Protein AF-A0A8T5RHK4-F1 (afdb_monomer)

Sequence (61 aa):
CTNIMIKLKILLKRKPTGESVEFYSNREQFDHIKKPFSKNPYSIKGIKVDNNKYHISILKN

Radius of gyration: 10.96 Å; Cα contacts (8 Å, |Δi|>4): 83; chains: 1; bounding box: 27×20×27 Å

pLDDT: mean 84.01, std 7.35, range [49.78, 91.5]

Foldseek 3Di:
DPPPLVVVVVVLVPDDAFDKDKDKFFPVVCVVNCVVQVDPQKNKDWDDPDHRIIIIIIHGD

Mean predicted aligned error: 4.97 Å

Structure (mmCIF, N/CA/C/O backbone):
data_AF-A0A8T5RHK4-F1
#
_entry.id   AF-A0A8T5RHK4-F1
#
loop_
_atom_site.group_PDB
_atom_site.id
_atom_site.type_symbol
_atom_site.label_atom_id
_atom_site.label_alt_id
_atom_site.label_comp_id
_atom_site.label_asym_id
_atom_site.label_entity_id
_atom_site.label_seq_id
_atom_site.pdbx_PDB_ins_code
_atom_site.Cartn_x
_atom_site.Cartn_y
_atom_site.Cartn_z
_atom_site.occupancy
_atom_site.B_iso_or_equiv
_atom_site.auth_seq_id
_atom_site.auth_comp_id
_atom_site.auth_asym_id
_atom_site.auth_atom_id
_atom_site.pdbx_PDB_model_num
ATOM 1 N N . CYS A 1 1 ? 16.193 6.825 -0.686 1.00 49.78 1 CYS A N 1
ATOM 2 C CA . CYS A 1 1 ? 14.809 6.300 -0.803 1.00 49.78 1 CYS A CA 1
ATOM 3 C C . CYS A 1 1 ? 13.818 6.791 0.279 1.00 49.78 1 CYS A C 1
ATOM 5 O O . CYS A 1 1 ? 12.727 6.250 0.369 1.00 49.78 1 CYS A O 1
ATOM 7 N N . THR A 1 2 ? 14.106 7.853 1.045 1.00 54.62 2 THR A N 1
ATOM 8 C CA . THR A 1 2 ? 13.298 8.281 2.218 1.00 54.62 2 THR A CA 1
ATOM 9 C C . THR A 1 2 ? 12.112 9.206 1.884 1.00 54.62 2 THR A C 1
ATOM 11 O O . THR A 1 2 ? 11.186 9.361 2.674 1.00 54.62 2 THR A O 1
ATOM 14 N N . ASN A 1 3 ? 12.100 9.809 0.692 1.00 70.50 3 ASN A N 1
ATOM 15 C CA . ASN A 1 3 ? 11.174 10.901 0.374 1.00 70.50 3 ASN A CA 1
ATOM 16 C C . ASN A 1 3 ? 9.737 10.429 0.065 1.00 70.50 3 ASN A C 1
ATOM 18 O O . ASN A 1 3 ? 8.774 11.145 0.333 1.00 70.50 3 ASN A O 1
ATOM 22 N N . ILE A 1 4 ? 9.570 9.215 -0.477 1.00 75.00 4 ILE A N 1
ATOM 23 C CA . ILE A 1 4 ? 8.255 8.733 -0.927 1.00 75.00 4 ILE A CA 1
ATOM 24 C C . ILE A 1 4 ? 7.377 8.299 0.250 1.00 75.00 4 ILE A C 1
ATOM 26 O O . ILE A 1 4 ? 6.217 8.688 0.312 1.00 75.00 4 ILE A O 1
ATOM 30 N N . MET A 1 5 ? 7.945 7.600 1.241 1.00 79.81 5 MET A N 1
ATOM 31 C CA . MET A 1 5 ? 7.218 7.159 2.438 1.00 79.81 5 MET A CA 1
ATOM 32 C C . MET A 1 5 ? 6.696 8.333 3.268 1.00 79.81 5 MET A C 1
ATOM 34 O O . MET A 1 5 ? 5.561 8.289 3.739 1.00 79.81 5 MET A O 1
ATOM 38 N N . ILE A 1 6 ? 7.501 9.389 3.437 1.00 80.75 6 ILE A N 1
ATOM 39 C CA . ILE A 1 6 ? 7.093 10.588 4.182 1.00 80.75 6 ILE A CA 1
ATOM 40 C C . ILE A 1 6 ? 5.942 11.285 3.453 1.00 80.75 6 ILE A C 1
ATOM 42 O O . ILE A 1 6 ? 4.918 11.575 4.073 1.00 80.75 6 ILE A O 1
ATOM 46 N N . LYS A 1 7 ? 6.064 11.486 2.133 1.00 82.75 7 LYS A N 1
ATOM 47 C CA . LYS A 1 7 ? 4.989 12.066 1.314 1.00 82.75 7 LYS A CA 1
ATOM 48 C C . LYS A 1 7 ? 3.708 11.239 1.396 1.00 82.75 7 LYS A C 1
ATOM 50 O O . LYS A 1 7 ? 2.649 11.804 1.644 1.00 82.75 7 LYS A O 1
ATOM 55 N N . LEU A 1 8 ? 3.807 9.916 1.274 1.00 83.62 8 LEU A N 1
ATOM 56 C CA . LEU A 1 8 ? 2.675 8.998 1.410 1.00 83.62 8 LEU A CA 1
ATOM 57 C C . LEU A 1 8 ? 2.006 9.098 2.778 1.00 83.62 8 LEU A C 1
ATOM 59 O O . LEU A 1 8 ? 0.787 9.205 2.857 1.00 83.62 8 LEU A O 1
ATOM 63 N N . LYS A 1 9 ? 2.792 9.142 3.857 1.00 83.00 9 LYS A N 1
ATOM 64 C CA . LYS A 1 9 ? 2.264 9.287 5.216 1.00 83.00 9 LYS A CA 1
ATOM 65 C C . LYS A 1 9 ? 1.539 10.622 5.406 1.00 83.00 9 LYS A C 1
ATOM 67 O O . LYS A 1 9 ? 0.488 10.652 6.038 1.00 83.00 9 LYS A O 1
ATOM 72 N N . ILE A 1 10 ? 2.064 11.713 4.844 1.00 85.56 10 ILE A N 1
ATOM 73 C CA . ILE A 1 10 ? 1.411 13.032 4.872 1.00 85.56 10 ILE A CA 1
ATOM 74 C C . ILE A 1 10 ? 0.111 13.011 4.057 1.00 85.56 10 ILE A C 1
ATOM 76 O O . ILE A 1 10 ? -0.911 13.491 4.545 1.00 85.56 10 ILE A O 1
ATOM 80 N N . LEU A 1 11 ? 0.132 12.431 2.852 1.0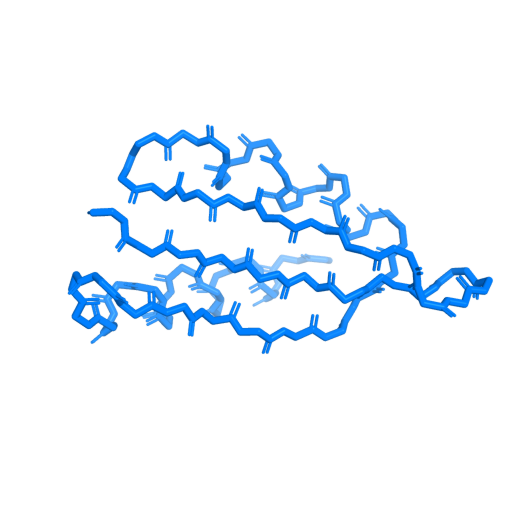0 84.31 11 LEU A N 1
ATOM 81 C CA . LEU A 1 11 ? -1.047 12.301 1.991 1.00 84.31 11 LEU A CA 1
ATOM 82 C C . LEU A 1 11 ? -2.150 11.488 2.680 1.00 84.31 11 LEU A C 1
ATOM 84 O O . LEU A 1 11 ? -3.270 11.969 2.806 1.00 84.31 11 LEU A O 1
ATOM 88 N N . LEU A 1 12 ? -1.818 10.312 3.214 1.00 83.81 12 LEU A N 1
ATOM 89 C CA . LEU A 1 12 ? -2.760 9.440 3.922 1.00 83.81 12 LEU A CA 1
ATOM 90 C C . LEU A 1 12 ? -3.279 10.057 5.229 1.00 83.81 12 LEU A C 1
ATOM 92 O O . LEU A 1 12 ? -4.436 9.861 5.595 1.00 83.81 12 LEU A O 1
ATOM 96 N N . LYS A 1 13 ? -2.455 10.848 5.930 1.00 84.50 13 LYS A N 1
ATOM 97 C CA . LYS A 1 13 ? -2.900 11.584 7.123 1.00 84.50 13 LYS A CA 1
ATOM 98 C C . LYS A 1 13 ? -3.922 12.670 6.773 1.00 84.50 13 LYS A C 1
ATOM 100 O O . LYS A 1 13 ? -4.845 12.880 7.552 1.00 84.50 13 LYS A O 1
ATOM 105 N N . ARG A 1 14 ? -3.758 13.338 5.626 1.00 86.00 14 ARG A N 1
ATOM 106 C CA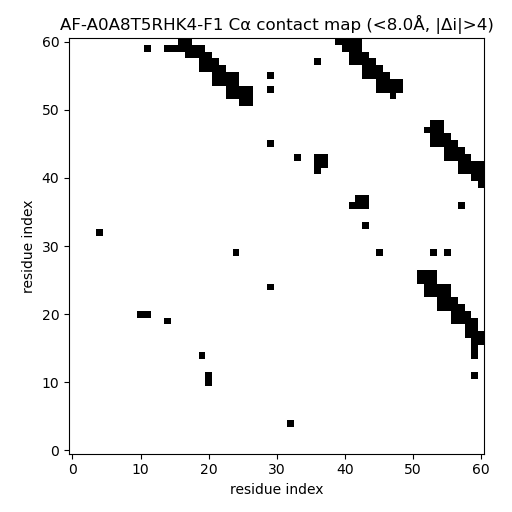 . ARG A 1 14 ? -4.670 14.386 5.132 1.00 86.00 14 ARG A CA 1
ATOM 107 C C . ARG A 1 14 ? -5.956 13.834 4.513 1.00 86.00 14 ARG A C 1
ATOM 109 O O . ARG A 1 14 ? -6.946 14.552 4.475 1.00 86.00 14 ARG A O 1
ATOM 116 N N . LYS A 1 15 ? -5.941 12.592 4.027 1.00 83.00 15 LYS A N 1
ATOM 117 C CA . LYS A 1 15 ? -7.109 11.933 3.435 1.00 83.00 15 LYS A CA 1
ATOM 118 C C . LYS A 1 15 ? -8.147 11.553 4.508 1.00 83.00 15 LYS A C 1
ATOM 120 O O . LYS A 1 15 ? -7.756 11.107 5.599 1.00 83.00 15 LYS A O 1
ATOM 125 N N . PRO A 1 16 ? -9.452 11.704 4.221 1.00 81.00 16 PRO A N 1
ATOM 126 C CA . PRO A 1 16 ? -10.506 11.202 5.090 1.00 81.00 16 PRO A CA 1
ATOM 127 C C . PRO A 1 16 ? -10.520 9.669 5.110 1.00 81.00 16 PRO A C 1
ATOM 129 O O . PRO A 1 16 ? -9.945 8.999 4.250 1.00 81.00 16 PRO A O 1
ATOM 132 N N . THR A 1 17 ? -11.131 9.118 6.151 1.00 81.81 17 THR A N 1
ATOM 133 C CA . THR A 1 17 ? -11.350 7.679 6.292 1.00 81.81 17 THR A CA 1
ATOM 134 C C . THR A 1 17 ? -12.275 7.189 5.175 1.00 81.81 17 THR A C 1
ATOM 136 O O . THR A 1 17 ? -13.280 7.837 4.895 1.00 81.81 17 THR A O 1
ATOM 139 N N . GLY A 1 18 ? -11.919 6.090 4.512 1.00 83.25 18 GLY A N 1
ATOM 140 C CA . GLY A 1 18 ? -12.620 5.565 3.336 1.00 83.25 18 GLY A CA 1
ATOM 141 C C . GLY A 1 18 ? -12.019 5.975 1.988 1.00 83.25 18 GLY A C 1
ATOM 142 O O . GLY A 1 18 ? -12.431 5.435 0.965 1.00 83.25 18 GLY A O 1
ATOM 143 N N . GLU A 1 19 ? -11.025 6.870 1.954 1.00 85.88 19 GLU A N 1
ATOM 144 C CA . GLU A 1 19 ? -10.320 7.200 0.711 1.00 85.88 19 GLU A CA 1
ATOM 145 C C . GLU A 1 19 ? -9.033 6.398 0.506 1.00 85.88 19 GLU A C 1
ATOM 147 O O . GLU A 1 19 ? -8.293 6.086 1.449 1.00 85.88 19 GLU A O 1
ATOM 152 N N . SER A 1 20 ? -8.744 6.109 -0.766 1.00 86.38 20 SER A N 1
ATOM 153 C CA . SER A 1 20 ? -7.521 5.449 -1.205 1.00 86.38 20 SER A CA 1
ATOM 154 C C . SER A 1 20 ? -6.556 6.395 -1.916 1.00 86.38 20 SER A C 1
ATOM 156 O O . SER A 1 20 ? -6.948 7.314 -2.634 1.00 86.38 20 SER A O 1
ATOM 158 N N . VAL A 1 21 ? -5.261 6.151 -1.729 1.00 87.94 21 VAL A N 1
ATOM 159 C CA . VAL A 1 21 ? -4.181 6.775 -2.496 1.00 87.94 21 VAL A CA 1
ATOM 160 C C . VAL A 1 21 ? -3.637 5.745 -3.471 1.00 87.94 21 VAL A C 1
ATOM 162 O O . VAL A 1 21 ? -3.157 4.692 -3.053 1.00 87.94 21 VAL A O 1
ATOM 165 N N . GLU A 1 22 ? -3.686 6.073 -4.757 1.00 90.12 22 GLU A N 1
ATOM 166 C CA . GLU A 1 22 ? -3.233 5.208 -5.841 1.00 90.12 22 GLU A CA 1
ATOM 167 C C . GLU A 1 22 ? -2.005 5.801 -6.528 1.00 90.12 22 GLU A C 1
ATOM 169 O O . GLU A 1 22 ? -1.940 7.005 -6.784 1.00 90.12 22 GLU A O 1
ATOM 174 N N . PHE A 1 23 ? -0.994 4.973 -6.783 1.00 88.38 23 PHE A N 1
ATOM 175 C CA . PHE A 1 23 ? 0.234 5.397 -7.449 1.00 88.38 23 PHE A CA 1
ATOM 176 C C . PHE A 1 23 ? 0.982 4.211 -8.061 1.00 88.38 23 PHE A C 1
ATOM 178 O O . PHE A 1 23 ? 0.823 3.060 -7.654 1.00 88.38 23 PHE A O 1
ATOM 185 N N . TYR A 1 24 ? 1.848 4.501 -9.029 1.00 89.50 24 TYR A N 1
ATOM 186 C CA . TYR A 1 24 ? 2.732 3.505 -9.624 1.00 89.50 24 TYR A CA 1
ATOM 187 C C . TYR A 1 24 ? 4.091 3.509 -8.936 1.00 89.50 24 TYR A C 1
ATOM 189 O O . TYR A 1 24 ? 4.666 4.561 -8.650 1.00 89.50 24 TYR A O 1
ATOM 197 N N . SER A 1 25 ? 4.623 2.319 -8.694 1.00 87.94 25 SER A N 1
ATOM 198 C CA . SER A 1 25 ? 5.959 2.136 -8.152 1.00 87.94 25 SER A CA 1
ATOM 199 C C . SER A 1 25 ? 6.628 0.899 -8.727 1.00 87.94 25 SER A C 1
ATOM 201 O O . SER A 1 25 ? 6.022 0.144 -9.480 1.00 87.94 25 SER A O 1
ATOM 203 N N . ASN A 1 26 ? 7.894 0.699 -8.390 1.00 90.12 26 ASN A N 1
ATOM 204 C CA . ASN A 1 26 ? 8.617 -0.507 -8.765 1.00 90.12 26 ASN A CA 1
ATOM 205 C C . ASN A 1 26 ? 8.463 -1.598 -7.692 1.00 90.12 26 ASN A C 1
ATOM 207 O O . ASN A 1 26 ? 7.840 -1.376 -6.648 1.00 90.12 26 ASN A O 1
ATOM 211 N N . ARG A 1 27 ? 9.017 -2.790 -7.950 1.00 86.25 27 ARG A N 1
ATOM 212 C CA . ARG A 1 27 ? 8.904 -3.921 -7.014 1.00 86.25 27 ARG A CA 1
ATOM 213 C C . ARG A 1 27 ? 9.535 -3.612 -5.654 1.00 86.25 27 ARG A C 1
ATOM 215 O O . ARG A 1 27 ? 8.910 -3.839 -4.626 1.00 86.25 27 ARG A O 1
ATOM 222 N N . GLU A 1 28 ? 10.751 -3.073 -5.651 1.00 86.44 28 GLU A N 1
ATOM 223 C CA . GLU A 1 28 ? 11.506 -2.805 -4.420 1.00 86.44 28 GLU A CA 1
ATOM 224 C C . GLU A 1 28 ? 10.802 -1.781 -3.523 1.00 86.44 28 GLU A C 1
ATOM 226 O O . GLU A 1 28 ? 10.679 -1.963 -2.312 1.00 86.44 28 GLU A O 1
ATOM 231 N N . GLN A 1 29 ? 10.282 -0.711 -4.122 1.00 84.19 29 GLN A N 1
ATOM 232 C CA . GLN A 1 29 ? 9.519 0.306 -3.410 1.00 84.19 29 GLN A CA 1
ATOM 233 C C . GLN A 1 29 ? 8.199 -0.264 -2.880 1.00 84.19 29 GLN A C 1
ATOM 235 O O . GLN A 1 29 ? 7.818 0.058 -1.756 1.00 84.19 29 GLN A O 1
ATOM 240 N N . PHE A 1 30 ? 7.519 -1.141 -3.630 1.00 85.94 30 PHE A N 1
ATOM 241 C CA . PHE A 1 30 ? 6.322 -1.823 -3.131 1.00 85.94 30 PHE A CA 1
ATOM 242 C C . PHE A 1 30 ? 6.623 -2.657 -1.883 1.00 85.94 30 PHE A C 1
ATOM 244 O O . PHE A 1 30 ? 5.919 -2.516 -0.883 1.00 85.94 30 PHE A O 1
ATOM 251 N N . ASP A 1 31 ? 7.687 -3.462 -1.898 1.00 85.12 31 ASP A N 1
ATOM 252 C CA . ASP A 1 31 ? 8.104 -4.262 -0.739 1.00 85.12 31 ASP A CA 1
ATOM 253 C C . ASP A 1 31 ? 8.424 -3.385 0.487 1.00 85.12 31 ASP A C 1
ATOM 255 O O . ASP A 1 31 ? 8.040 -3.711 1.617 1.00 85.12 31 ASP A O 1
ATOM 259 N N . HIS A 1 32 ? 9.042 -2.219 0.272 1.00 84.81 32 HIS A N 1
ATOM 260 C CA . HIS A 1 32 ? 9.311 -1.249 1.338 1.00 84.81 32 HIS A CA 1
ATOM 261 C C . HIS A 1 32 ? 8.049 -0.570 1.890 1.00 84.81 32 HIS A C 1
ATOM 263 O O . HIS A 1 32 ? 7.969 -0.319 3.093 1.00 84.81 32 HIS A O 1
ATOM 269 N N . ILE A 1 33 ? 7.054 -0.283 1.046 1.00 83.31 33 ILE A N 1
ATOM 270 C CA . ILE A 1 33 ? 5.799 0.385 1.435 1.00 83.31 33 ILE A CA 1
ATOM 271 C C . ILE A 1 33 ? 4.817 -0.616 2.067 1.00 83.31 33 ILE A C 1
ATOM 273 O O . ILE A 1 33 ? 4.088 -0.274 2.999 1.00 83.31 33 ILE A O 1
ATOM 277 N N . LYS A 1 34 ? 4.827 -1.880 1.634 1.00 84.00 34 LYS A N 1
ATOM 278 C CA . LYS A 1 34 ? 3.915 -2.917 2.135 1.00 84.00 34 LYS A CA 1
ATOM 279 C C . LYS A 1 34 ? 4.047 -3.143 3.639 1.00 84.00 34 LYS A C 1
ATOM 281 O O . LYS A 1 34 ? 3.037 -3.189 4.332 1.00 84.00 34 LYS A O 1
ATOM 286 N N . LYS A 1 35 ? 5.269 -3.232 4.172 1.00 82.19 35 LYS A N 1
ATOM 287 C CA . LYS A 1 35 ? 5.502 -3.472 5.611 1.00 82.19 35 LYS A CA 1
ATOM 288 C C . LYS A 1 35 ? 4.826 -2.440 6.538 1.00 82.19 35 LYS A C 1
ATOM 290 O O . LYS A 1 35 ? 4.111 -2.864 7.446 1.00 82.19 35 LYS A O 1
ATOM 295 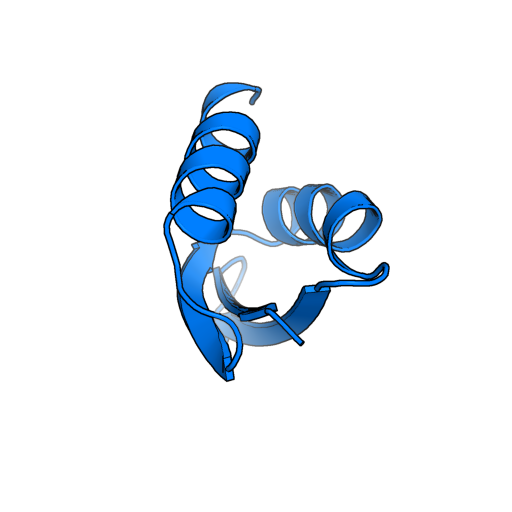N N . PRO A 1 36 ? 5.026 -1.118 6.365 1.00 80.06 36 PRO A N 1
ATOM 296 C CA . PRO A 1 36 ? 4.441 -0.112 7.254 1.00 80.06 36 PRO A CA 1
ATOM 297 C C . PRO A 1 36 ? 2.947 0.155 7.015 1.00 80.06 36 PRO A C 1
ATOM 299 O O . PRO A 1 36 ? 2.254 0.490 7.972 1.00 80.06 36 PRO A O 1
ATOM 302 N N . PHE A 1 37 ? 2.446 0.015 5.781 1.00 80.62 37 PHE A N 1
ATOM 303 C CA . PHE A 1 37 ? 1.059 0.361 5.419 1.00 80.62 37 PHE A CA 1
ATOM 304 C C . PHE A 1 37 ? 0.104 -0.842 5.334 1.00 80.62 37 PHE A C 1
ATOM 306 O O . PHE A 1 37 ? -1.060 -0.671 4.997 1.00 80.62 37 PHE A O 1
ATOM 313 N N . SER A 1 38 ? 0.567 -2.052 5.665 1.00 79.62 38 SER A N 1
ATOM 314 C CA . SER A 1 38 ? -0.279 -3.250 5.816 1.00 79.62 38 SER A CA 1
ATOM 315 C C . SER A 1 38 ? -0.859 -3.407 7.232 1.00 79.62 38 SER A C 1
ATOM 317 O O . SER A 1 38 ? -1.353 -4.480 7.578 1.00 79.62 38 SER A O 1
ATOM 319 N N . LYS A 1 39 ? -0.751 -2.375 8.077 1.00 80.56 39 LYS A N 1
ATOM 320 C CA . LYS A 1 39 ? -1.276 -2.359 9.446 1.00 80.56 39 LYS A CA 1
ATOM 321 C C . LYS A 1 39 ? -2.360 -1.300 9.585 1.00 80.56 39 LYS A C 1
ATOM 323 O O . LYS A 1 39 ? -2.301 -0.256 8.936 1.00 80.56 39 LYS A O 1
ATOM 328 N N . ASN A 1 40 ? -3.291 -1.550 10.505 1.00 73.25 40 ASN A N 1
ATOM 329 C CA . ASN A 1 40 ? -4.356 -0.611 10.834 1.00 73.25 40 ASN A CA 1
ATOM 330 C C . ASN A 1 40 ? -3.770 0.772 11.192 1.00 73.25 40 ASN A C 1
ATOM 332 O O . ASN A 1 40 ? -2.769 0.829 11.916 1.00 73.25 40 ASN A O 1
ATOM 336 N N . PRO A 1 41 ? -4.351 1.881 10.697 1.00 82.25 41 PRO A N 1
ATOM 337 C CA . PRO A 1 41 ? -5.636 2.010 9.993 1.00 82.25 41 PRO A CA 1
ATOM 338 C C . PRO A 1 41 ? -5.547 1.933 8.453 1.00 82.25 41 PRO A C 1
ATOM 340 O O . PRO A 1 41 ? -6.389 2.499 7.766 1.00 82.25 41 PRO A O 1
ATOM 343 N N . TYR A 1 42 ? -4.519 1.310 7.870 1.00 87.38 42 TYR A N 1
ATOM 344 C CA . TYR A 1 42 ? -4.328 1.292 6.415 1.00 87.38 42 TYR A CA 1
ATOM 345 C C . TYR A 1 42 ? -4.429 -0.120 5.826 1.00 87.38 42 TYR A C 1
ATOM 347 O O . TYR A 1 42 ? -3.966 -1.095 6.419 1.00 87.38 42 TYR A O 1
ATOM 355 N N . SER A 1 43 ? -4.996 -0.203 4.622 1.00 87.06 43 SER A N 1
ATOM 356 C CA . SER A 1 43 ? -5.066 -1.404 3.791 1.00 87.06 43 SER A CA 1
ATOM 357 C C . SER A 1 43 ? -4.340 -1.151 2.476 1.00 87.06 43 SER A C 1
ATOM 359 O O . SER A 1 43 ? -4.751 -0.301 1.693 1.00 87.06 43 SER A O 1
ATOM 361 N N . ILE A 1 44 ? -3.276 -1.903 2.200 1.00 88.88 44 ILE A N 1
ATOM 362 C CA . ILE A 1 44 ? -2.513 -1.800 0.952 1.00 88.88 44 ILE A CA 1
ATOM 363 C C . ILE A 1 44 ? -2.843 -2.948 -0.008 1.00 88.88 44 ILE A C 1
ATOM 365 O O . ILE A 1 44 ? -2.848 -4.117 0.374 1.00 88.88 44 ILE A O 1
ATOM 369 N N . LYS A 1 45 ? -3.057 -2.616 -1.280 1.00 89.25 45 LYS A N 1
ATOM 370 C CA . LYS A 1 45 ? -3.181 -3.543 -2.409 1.00 89.25 45 LYS A CA 1
ATOM 371 C C . LYS A 1 45 ? -2.136 -3.186 -3.463 1.00 89.25 45 LYS A C 1
ATOM 373 O O . LYS A 1 45 ? -1.902 -2.014 -3.729 1.00 89.25 45 LYS 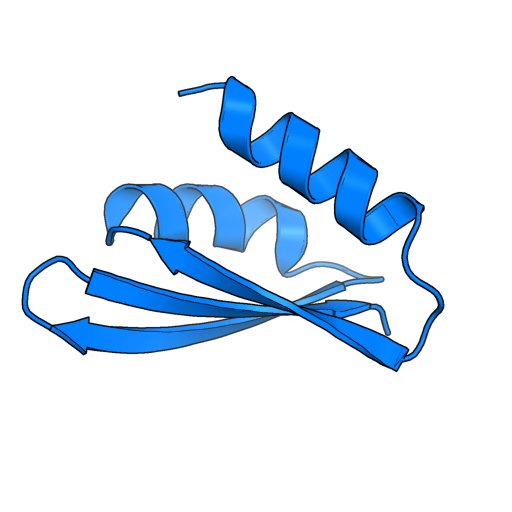A O 1
ATOM 378 N N . GLY A 1 46 ? -1.496 -4.191 -4.052 1.00 90.00 46 GLY A N 1
ATOM 379 C CA . GLY A 1 46 ? -0.508 -4.013 -5.114 1.00 90.00 46 GLY A CA 1
ATOM 380 C C . GLY A 1 46 ? -0.798 -4.954 -6.271 1.00 90.00 46 GLY A C 1
ATOM 381 O O . GLY A 1 46 ? -0.875 -6.162 -6.063 1.00 90.00 46 GLY A O 1
ATOM 382 N N . ILE A 1 47 ? -0.955 -4.407 -7.473 1.00 90.25 47 ILE A N 1
ATOM 383 C CA . ILE A 1 47 ? -1.199 -5.152 -8.710 1.00 90.25 47 ILE A CA 1
ATOM 384 C C . ILE A 1 47 ? 0.023 -4.972 -9.606 1.00 90.25 47 ILE A C 1
ATOM 386 O O . ILE A 1 47 ? 0.431 -3.845 -9.883 1.00 90.25 47 ILE A O 1
ATOM 390 N N . LYS A 1 48 ? 0.633 -6.069 -10.062 1.00 90.19 48 LYS A N 1
ATOM 391 C CA . LYS A 1 48 ? 1.725 -6.000 -11.040 1.00 90.19 48 LYS A CA 1
ATOM 392 C C . LYS A 1 48 ? 1.133 -5.625 -12.399 1.00 90.19 48 LYS A C 1
ATOM 394 O O . LYS A 1 48 ? 0.279 -6.344 -12.902 1.00 90.19 48 LYS A O 1
ATOM 399 N N . VAL A 1 49 ? 1.591 -4.514 -12.968 1.00 90.81 49 VAL A N 1
ATOM 400 C CA . VAL A 1 49 ? 1.121 -4.013 -14.272 1.00 90.81 49 VAL A CA 1
ATOM 401 C C . VAL A 1 49 ? 2.136 -4.306 -15.373 1.00 90.81 49 VAL A C 1
ATOM 403 O O . VAL A 1 49 ? 1.743 -4.547 -16.504 1.00 90.81 49 VAL A O 1
ATOM 406 N N . ASP A 1 50 ? 3.431 -4.320 -15.048 1.00 89.81 50 ASP A N 1
ATOM 407 C CA . ASP A 1 50 ? 4.499 -4.561 -16.026 1.00 89.81 50 ASP A CA 1
ATOM 408 C C . ASP A 1 50 ? 5.760 -5.136 -15.352 1.00 89.81 50 ASP A C 1
ATOM 410 O O . ASP A 1 50 ? 5.826 -5.317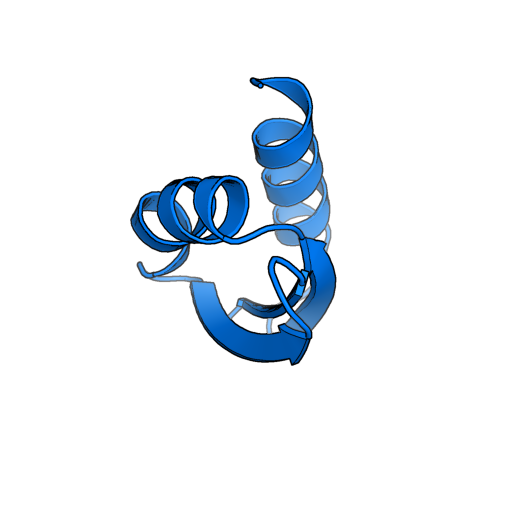 -14.124 1.00 89.81 50 ASP A O 1
ATOM 414 N N . ASN A 1 51 ? 6.797 -5.411 -16.142 1.00 80.44 51 ASN A N 1
ATOM 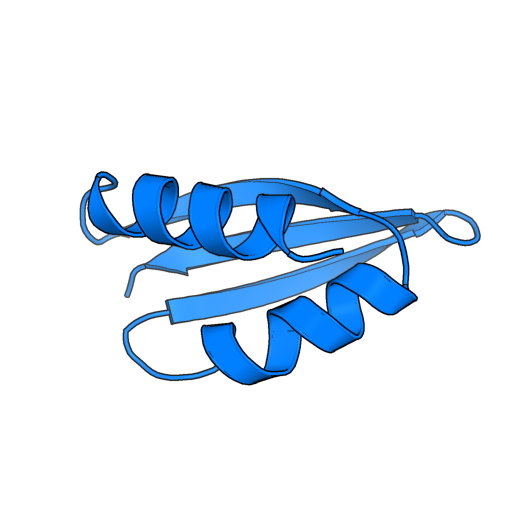415 C CA . ASN A 1 51 ? 8.124 -5.733 -15.654 1.00 80.44 51 ASN A CA 1
ATOM 416 C C . ASN A 1 51 ? 8.684 -4.546 -14.859 1.00 80.44 51 ASN A C 1
ATOM 418 O O . ASN A 1 51 ? 8.956 -3.472 -15.380 1.00 80.44 51 ASN A O 1
ATOM 422 N N . ASN A 1 52 ? 8.826 -4.757 -13.549 1.00 83.38 52 ASN A N 1
ATOM 423 C CA . ASN A 1 52 ? 9.227 -3.749 -12.570 1.00 83.38 52 ASN A CA 1
ATOM 424 C C . ASN A 1 52 ? 8.247 -2.570 -12.383 1.00 83.38 52 ASN A C 1
ATOM 426 O O . ASN A 1 52 ? 8.648 -1.524 -11.875 1.00 83.38 52 ASN A O 1
ATOM 430 N N . LYS A 1 53 ? 6.959 -2.745 -12.722 1.00 89.00 53 LYS A N 1
ATOM 431 C CA . LYS A 1 53 ? 5.901 -1.753 -12.469 1.00 89.00 53 LYS A CA 1
ATOM 432 C C . LYS A 1 53 ? 4.729 -2.371 -11.708 1.00 89.00 53 LYS A C 1
ATOM 434 O O . LYS A 1 53 ? 4.109 -3.337 -12.151 1.00 89.00 53 LYS A O 1
ATOM 439 N N . TYR A 1 54 ? 4.416 -1.778 -10.567 1.00 90.75 54 TYR A N 1
ATOM 440 C CA . TYR A 1 54 ? 3.335 -2.141 -9.664 1.00 90.75 54 TYR A CA 1
ATOM 441 C C . TYR A 1 54 ? 2.412 -0.941 -9.487 1.00 90.75 54 TYR A C 1
ATOM 443 O O . TYR A 1 54 ? 2.866 0.167 -9.211 1.00 90.75 54 TYR A O 1
ATOM 451 N N . HIS A 1 55 ? 1.116 -1.168 -9.639 1.00 91.50 55 HIS A N 1
ATOM 452 C CA . HIS A 1 55 ? 0.078 -0.233 -9.244 1.00 91.50 55 HIS A CA 1
ATOM 453 C C . HIS A 1 55 ? -0.291 -0.502 -7.789 1.00 91.50 55 HIS A C 1
ATOM 455 O O . HIS A 1 55 ? -0.690 -1.614 -7.443 1.00 91.50 55 HIS A O 1
ATOM 461 N N . ILE A 1 56 ? -0.106 0.493 -6.931 1.00 90.81 56 ILE A N 1
ATOM 462 C CA . ILE A 1 56 ? -0.308 0.388 -5.491 1.00 90.81 56 ILE A CA 1
ATOM 463 C C . ILE A 1 56 ? -1.504 1.251 -5.116 1.00 90.81 56 ILE A C 1
ATOM 465 O O . ILE A 1 56 ? -1.542 2.426 -5.464 1.00 90.81 56 ILE A O 1
ATOM 469 N N . SER A 1 57 ? -2.437 0.677 -4.363 1.00 90.88 57 SER A N 1
ATOM 470 C CA . SE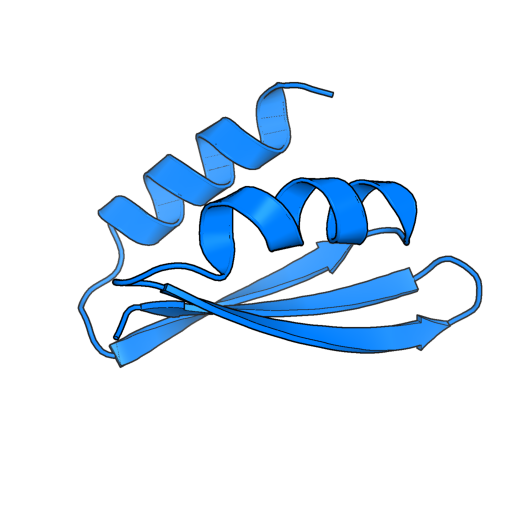R A 1 57 ? -3.593 1.356 -3.786 1.00 90.88 57 SER A CA 1
ATOM 471 C C . SER A 1 57 ? -3.560 1.197 -2.269 1.00 90.88 57 SER A C 1
ATOM 473 O O . SER A 1 57 ? -3.484 0.077 -1.762 1.00 90.88 57 SER A O 1
ATOM 475 N N . ILE A 1 58 ? -3.557 2.308 -1.532 1.00 90.06 58 ILE A N 1
ATOM 476 C CA . ILE A 1 58 ? -3.578 2.318 -0.065 1.00 90.06 58 ILE A CA 1
ATOM 477 C C . ILE A 1 58 ? -4.864 2.978 0.398 1.00 90.06 58 ILE A C 1
ATOM 479 O O . ILE A 1 58 ? -4.999 4.192 0.286 1.00 90.06 58 ILE A O 1
ATOM 483 N N . LEU A 1 59 ? -5.778 2.181 0.936 1.00 88.50 59 LEU A N 1
ATOM 484 C CA . LEU A 1 59 ? -7.030 2.615 1.541 1.00 88.50 59 LEU A CA 1
ATOM 485 C C . LEU A 1 59 ? -6.813 2.933 3.020 1.00 88.50 59 LEU A C 1
ATOM 487 O O . LEU A 1 59 ? -6.154 2.176 3.734 1.00 88.50 59 LEU A O 1
ATOM 491 N N . LYS A 1 60 ? -7.379 4.042 3.489 1.00 87.62 60 LYS A N 1
ATOM 492 C CA . LYS A 1 60 ? -7.500 4.330 4.918 1.00 87.62 60 LYS A CA 1
ATOM 493 C C . LYS A 1 60 ? -8.825 3.757 5.426 1.00 87.62 60 LYS A C 1
ATOM 495 O O . LYS A 1 60 ? -9.874 4.240 5.009 1.00 87.62 60 LYS A O 1
ATOM 500 N N . ASN A 1 61 ? -8.751 2.731 6.271 1.00 79.88 61 ASN A N 1
ATOM 501 C CA . ASN A 1 61 ? -9.899 2.121 6.949 1.00 79.88 61 ASN A CA 1
ATOM 502 C C . ASN A 1 61 ? -10.427 3.014 8.066 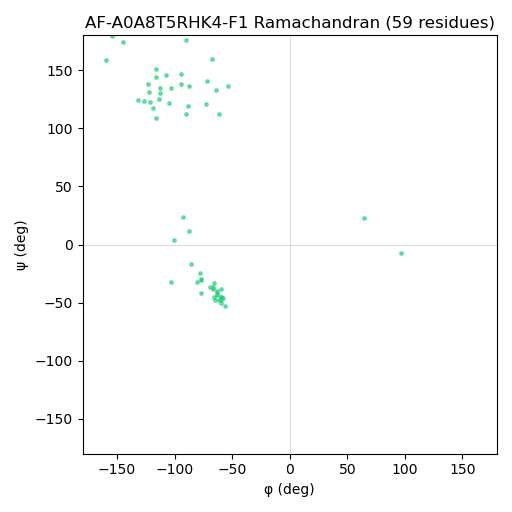1.00 79.88 61 ASN A C 1
ATOM 504 O O . ASN A 1 61 ? -9.600 3.707 8.709 1.00 79.88 61 ASN A O 1
#

Secondary structure (DSSP, 8-state):
--HHHHHHHHHHHHSPTT-EEEEEE-HHHHHHHHHHHSSTTEEEEEEEEETTEEEEEEEE-

Solvent-accessible surface area (backbone atoms only — not comparable to full-atom values): 3517 Å² total; per-residue (Å²): 133,70,67,60,61,54,52,48,52,53,52,58,68,73,46,60,76,75,45,66,53,74,49,79,40,34,59,69,58,45,62,63,49,46,70,74,37,61,40,87,58,30,46,62,48,75,45,80,76,51,96,66,31,26,43,35,36,39,32,28,97

Nearest PDB structures (foldseek):
  2pjd-ass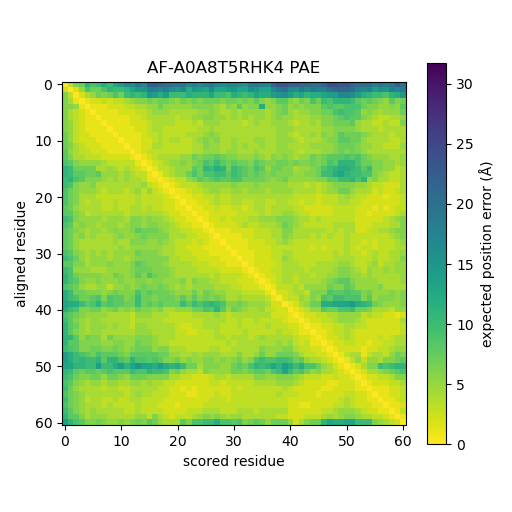embly1_A  TM=7.236E-01  e=1.055E+00  Escherichia coli
  2lrr-assembly1_A  TM=7.192E-01  e=2.263E+00  Homo sapiens
  3frh-assembly1_A  TM=5.652E-01  e=2.919E+00  Escherichia coli
  7yri-assembly2_C  TM=6.372E-01  e=4.856E+00  Homo sapiens
  3v8h-assembly2_C  TM=4.782E-01  e=7.114E+00  Burkholderia thailandensis E264